Protein AF-A0A084UD15-F1 (afdb_monomer)

Mean predicted aligned error: 8.45 Å

Sequence (57 aa):
MSDVIEEQATRYAAGEMFPGRTWNDLSEAEQAEAREQAQELLRILGDPPARKAANDN

pLDDT: mean 78.08, std 17.29, range [38.94, 93.62]

Organism: NCBI:txid472175

Radius of gyration: 14.22 Å; Cα contacts (8 Å, |Δi|>4): 33; chains: 1; bounding box: 41×16×31 Å

Solvent-accessible surface area (backbone atoms only — not comparable to full-atom values): 3425 Å² total; per-residue (Å²): 118,67,65,63,54,50,52,51,35,23,54,51,32,33,42,70,76,39,69,95,53,53,80,87,74,46,51,74,67,56,50,49,52,16,43,54,51,16,50,52,50,48,45,60,71,70,47,58,101,55,76,90,75,71,79,88,128

Secondary structure (DSSP, 8-state):
-HHHHHHHHHHHHHHHHSTT--GGGS-HHHHHHHHHHHHHHHHHHHS-TTTTSSS--

Nearest PDB structures (foldseek):
  3bjb-assembly1_B  TM=5.027E-01  e=5.949E+00  Rhodococcus jostii RHA1
  6cp0-assembly1_A  TM=5.015E-01  e=4.067E+00  Legionella pneumophila
  5svh-assembly1_A  TM=5.348E-01  e=8.167E+00  Homo sapiens

Foldseek 3Di:
DVVVLLVVLLQVLLCVVPPPDGPVRDDPVSSVVSSVNSVVVCVVVVPDPPPVPPPPD

Structure (mmCIF, N/CA/C/O backbone):
data_AF-A0A084UD15-F1
#
_entry.id   AF-A0A084UD15-F1
#
loop_
_atom_site.group_PDB
_atom_site.id
_atom_site.type_symbol
_atom_site.label_atom_id
_atom_site.label_alt_id
_atom_site.label_comp_id
_atom_site.label_asym_id
_atom_site.label_entity_id
_atom_site.label_seq_id
_atom_site.pdbx_PDB_ins_code
_atom_site.Cartn_x
_atom_site.Cartn_y
_atom_site.Cartn_z
_atom_site.occupancy
_atom_site.B_iso_or_equiv
_atom_site.auth_seq_id
_atom_site.auth_comp_id
_atom_site.auth_asym_id
_atom_site.auth_atom_id
_atom_site.pdbx_PDB_model_num
ATOM 1 N N . MET A 1 1 ? 1.095 9.038 -16.131 1.00 48.84 1 MET A N 1
ATOM 2 C CA . MET A 1 1 ? 1.142 7.559 -16.282 1.00 48.84 1 MET A CA 1
ATOM 3 C C . MET A 1 1 ? 1.826 6.909 -15.088 1.00 48.84 1 MET A C 1
ATOM 5 O O . MET A 1 1 ? 1.338 5.876 -14.656 1.00 48.84 1 MET A O 1
ATOM 9 N N . SER A 1 2 ? 2.879 7.512 -14.523 1.00 60.22 2 SER A N 1
ATOM 10 C CA . SER A 1 2 ? 3.550 7.010 -13.314 1.00 60.22 2 SER A CA 1
ATOM 11 C C . SER A 1 2 ? 2.652 6.979 -12.068 1.00 60.22 2 SER A C 1
ATOM 13 O O . SER A 1 2 ? 2.715 6.014 -11.319 1.00 60.22 2 SER A O 1
ATOM 15 N N . ASP A 1 3 ? 1.740 7.945 -11.906 1.00 70.31 3 ASP A N 1
ATOM 16 C CA . ASP A 1 3 ? 0.877 8.057 -10.715 1.00 70.31 3 ASP A CA 1
ATOM 17 C C . ASP A 1 3 ? -0.100 6.884 -10.545 1.00 70.31 3 ASP A C 1
ATOM 19 O O . ASP A 1 3 ? -0.360 6.432 -9.436 1.00 70.31 3 ASP A O 1
ATOM 23 N N . VAL A 1 4 ? -0.624 6.346 -11.652 1.00 78.62 4 VAL A N 1
ATOM 24 C CA . VAL A 1 4 ? -1.553 5.203 -11.608 1.00 78.62 4 VAL A CA 1
ATOM 25 C C . VAL A 1 4 ? -0.815 3.929 -11.206 1.00 78.62 4 VAL A C 1
ATOM 27 O O . VAL A 1 4 ? -1.347 3.118 -10.457 1.00 78.62 4 VAL A O 1
ATOM 30 N N . ILE A 1 5 ? 0.415 3.750 -11.690 1.00 81.25 5 ILE A N 1
ATOM 31 C CA . ILE A 1 5 ? 1.239 2.585 -11.354 1.00 81.25 5 ILE A CA 1
ATOM 32 C C . ILE A 1 5 ? 1.660 2.650 -9.879 1.00 81.25 5 ILE A C 1
ATOM 34 O O . ILE A 1 5 ? 1.585 1.640 -9.183 1.00 81.25 5 ILE A O 1
ATOM 38 N N . GLU A 1 6 ? 2.023 3.836 -9.388 1.00 83.44 6 GLU A N 1
ATOM 39 C CA . GLU A 1 6 ? 2.340 4.065 -7.976 1.00 83.44 6 GLU A CA 1
ATOM 40 C C . GLU A 1 6 ? 1.141 3.833 -7.055 1.00 83.44 6 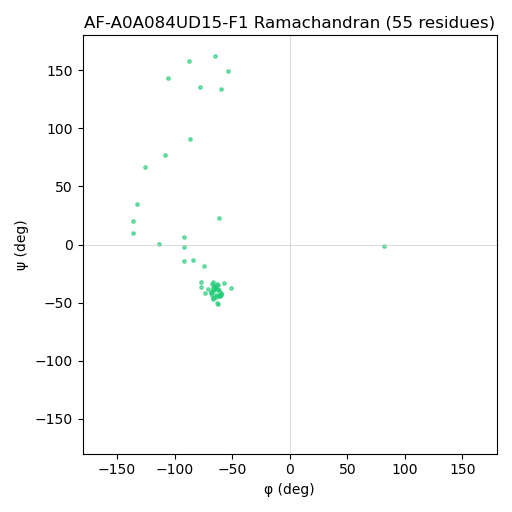GLU A C 1
ATOM 42 O O . GLU A 1 6 ? 1.274 3.140 -6.044 1.00 83.44 6 GLU A O 1
ATOM 47 N N . GLU A 1 7 ? -0.049 4.309 -7.428 1.00 85.94 7 GLU A N 1
ATOM 48 C CA . GLU A 1 7 ? -1.270 4.054 -6.660 1.00 85.94 7 GLU A CA 1
ATOM 49 C C . GLU A 1 7 ? -1.571 2.549 -6.558 1.00 85.94 7 GLU A C 1
ATOM 51 O O . GLU A 1 7 ? -1.890 2.044 -5.479 1.00 85.94 7 GLU A O 1
ATOM 56 N N . GLN A 1 8 ? -1.443 1.812 -7.664 1.00 87.69 8 GLN A N 1
ATOM 57 C CA . GLN A 1 8 ? -1.693 0.368 -7.681 1.00 87.69 8 GLN A CA 1
ATOM 58 C C . GLN A 1 8 ? -0.649 -0.403 -6.866 1.00 87.69 8 GLN A C 1
ATOM 60 O O . GLN A 1 8 ? -1.019 -1.275 -6.082 1.00 87.69 8 GLN A O 1
ATOM 65 N N . ALA A 1 9 ? 0.636 -0.054 -6.991 1.00 88.38 9 ALA A N 1
ATOM 66 C CA . ALA A 1 9 ? 1.707 -0.656 -6.198 1.00 88.38 9 ALA A CA 1
ATOM 67 C C . ALA A 1 9 ? 1.518 -0.391 -4.698 1.00 88.38 9 ALA A C 1
ATOM 69 O O . ALA A 1 9 ? 1.699 -1.293 -3.886 1.00 88.38 9 ALA A O 1
ATOM 70 N N . THR A 1 10 ? 1.075 0.815 -4.336 1.00 89.50 10 THR A N 1
ATOM 71 C CA . THR A 1 10 ? 0.777 1.204 -2.951 1.00 89.50 10 THR A CA 1
ATOM 72 C C . THR A 1 10 ? -0.379 0.396 -2.374 1.00 89.50 10 THR A C 1
ATOM 74 O O . THR A 1 10 ? -0.277 -0.130 -1.268 1.00 89.50 10 THR A O 1
ATOM 77 N N . ARG A 1 11 ? -1.468 0.225 -3.131 1.00 88.06 11 ARG A N 1
ATOM 78 C CA . ARG A 1 11 ? -2.602 -0.610 -2.702 1.00 88.06 11 ARG A CA 1
ATOM 79 C C . ARG A 1 11 ? -2.235 -2.086 -2.602 1.00 88.06 11 ARG A C 1
ATOM 81 O O . ARG A 1 11 ? -2.698 -2.758 -1.684 1.00 88.06 11 ARG A O 1
ATOM 88 N N . TYR A 1 12 ? -1.408 -2.576 -3.521 1.00 88.88 12 TYR A N 1
ATOM 89 C CA . TYR A 1 12 ? -0.885 -3.936 -3.476 1.00 88.88 12 TYR A CA 1
ATOM 90 C C . TYR A 1 12 ? -0.023 -4.154 -2.223 1.00 88.88 12 TYR A C 1
ATOM 92 O O . TYR A 1 12 ? -0.302 -5.060 -1.442 1.00 88.88 12 TYR A O 1
ATOM 100 N 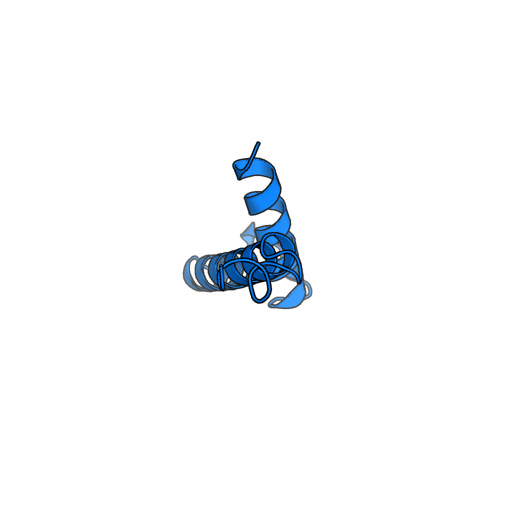N . ALA A 1 13 ? 0.954 -3.275 -1.976 1.00 90.44 13 ALA A N 1
ATOM 101 C CA . ALA A 1 13 ? 1.820 -3.334 -0.801 1.00 90.44 13 ALA A CA 1
ATOM 102 C C . ALA A 1 13 ? 1.025 -3.241 0.511 1.00 90.44 13 ALA A C 1
ATOM 104 O O . ALA A 1 13 ? 1.258 -4.019 1.431 1.00 90.44 13 ALA A O 1
ATOM 105 N N . ALA A 1 14 ? 0.032 -2.351 0.574 1.00 90.56 14 ALA A N 1
ATOM 106 C CA . ALA A 1 14 ? -0.868 -2.239 1.717 1.00 90.56 14 ALA A CA 1
ATOM 107 C C . ALA A 1 14 ? -1.643 -3.538 1.993 1.00 90.56 14 ALA A C 1
ATOM 109 O O . ALA A 1 14 ? -1.779 -3.928 3.148 1.00 90.56 14 ALA A O 1
ATOM 110 N N . GLY A 1 15 ? -2.131 -4.217 0.949 1.00 89.31 15 GLY A N 1
ATOM 111 C CA . GLY A 1 15 ? -2.838 -5.492 1.087 1.00 89.31 15 GLY A CA 1
ATOM 112 C C . GLY A 1 15 ? -1.945 -6.637 1.574 1.00 89.31 15 GLY A C 1
ATOM 113 O O . GLY A 1 15 ? -2.411 -7.484 2.334 1.00 89.31 15 GLY A O 1
ATOM 114 N N . GL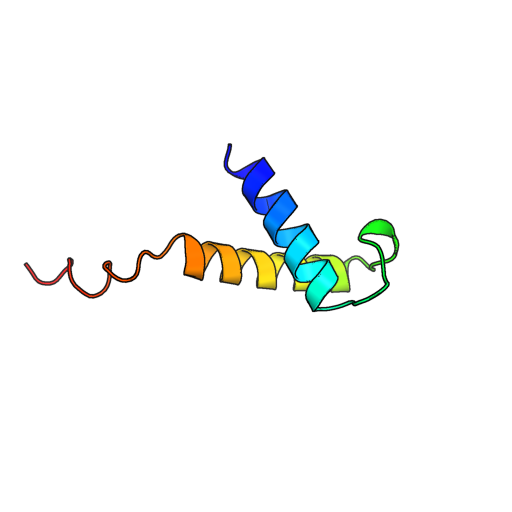U A 1 16 ? -0.671 -6.641 1.176 1.00 90.19 16 GLU A N 1
ATOM 115 C CA . GLU A 1 16 ? 0.325 -7.625 1.626 1.00 90.19 16 GLU A CA 1
ATOM 116 C C . GLU A 1 16 ? 0.765 -7.367 3.078 1.00 90.19 16 GLU A C 1
ATOM 118 O O . GLU A 1 16 ? 0.886 -8.306 3.864 1.00 90.19 16 GLU A O 1
ATOM 123 N N . MET A 1 17 ? 0.982 -6.100 3.456 1.00 88.25 17 MET A N 1
ATOM 124 C CA . MET A 1 17 ? 1.430 -5.720 4.805 1.00 88.25 17 MET A CA 1
ATOM 125 C C . MET A 1 17 ? 0.305 -5.776 5.845 1.00 88.25 17 MET A C 1
ATOM 127 O O . MET A 1 17 ? 0.537 -6.164 6.990 1.00 88.25 17 MET A O 1
ATOM 131 N N . PHE A 1 18 ? -0.917 -5.4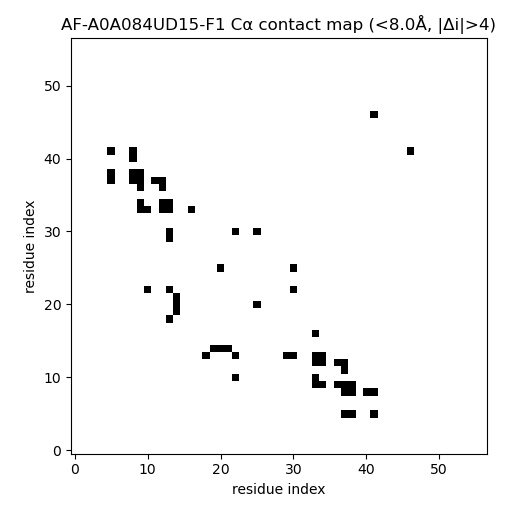10 5.454 1.00 89.56 18 PHE A N 1
ATOM 132 C CA . PHE A 1 18 ? -2.073 -5.297 6.344 1.00 89.56 18 PHE A CA 1
ATOM 133 C C . PHE A 1 18 ? -3.252 -6.133 5.821 1.00 89.56 18 PHE A C 1
ATOM 135 O O . PHE A 1 18 ? -4.291 -5.587 5.429 1.00 89.56 18 PHE A O 1
ATOM 142 N N . PRO A 1 19 ? -3.125 -7.472 5.809 1.00 87.81 19 PRO A N 1
ATOM 143 C CA . PRO A 1 19 ? -4.138 -8.343 5.235 1.00 87.81 19 PRO A CA 1
ATOM 144 C C . PRO A 1 19 ? -5.488 -8.171 5.941 1.00 87.81 19 PRO A C 1
ATOM 146 O O . PRO A 1 19 ? -5.586 -8.156 7.168 1.00 87.81 19 PRO A O 1
ATOM 149 N N . GLY A 1 20 ? -6.549 -8.048 5.143 1.00 87.19 20 GLY A N 1
ATOM 150 C CA . GLY A 1 20 ? -7.918 -7.876 5.636 1.00 87.19 20 GLY A CA 1
ATOM 151 C C . GLY A 1 20 ? -8.294 -6.446 6.039 1.00 87.19 20 GLY A C 1
ATOM 152 O O . GLY A 1 20 ? -9.447 -6.225 6.405 1.00 87.19 20 GLY A O 1
ATOM 153 N N . ARG A 1 21 ? -7.380 -5.472 5.940 1.00 87.62 21 ARG A N 1
ATOM 154 C CA . ARG A 1 21 ? -7.681 -4.045 6.137 1.00 87.62 21 ARG A CA 1
ATOM 155 C C . ARG A 1 21 ? -7.699 -3.312 4.803 1.00 87.62 21 ARG A C 1
ATOM 157 O O . ARG A 1 21 ? -6.937 -3.625 3.892 1.00 87.62 21 ARG A O 1
ATOM 164 N N . THR A 1 22 ? -8.602 -2.345 4.674 1.00 88.19 22 THR A N 1
ATOM 165 C CA . THR A 1 22 ? -8.668 -1.502 3.477 1.00 88.19 22 THR A CA 1
ATOM 166 C C . THR A 1 22 ? -7.736 -0.305 3.620 1.00 88.19 22 THR A C 1
ATOM 168 O O . THR A 1 22 ? -7.421 0.104 4.732 1.00 88.19 22 THR A O 1
ATOM 171 N N . TRP A 1 23 ? -7.327 0.301 2.502 1.00 85.00 23 TRP A N 1
ATOM 172 C CA . TRP A 1 23 ? -6.480 1.502 2.507 1.00 85.00 23 TRP A CA 1
ATOM 173 C C . TRP A 1 23 ? -7.023 2.624 3.411 1.00 85.00 23 TRP A C 1
ATOM 175 O O . TRP A 1 23 ? -6.257 3.293 4.095 1.00 85.00 23 TRP A O 1
ATOM 185 N N . ASN A 1 24 ? -8.348 2.796 3.458 1.00 88.19 24 ASN A N 1
ATOM 186 C CA . ASN A 1 24 ? -8.995 3.829 4.271 1.00 88.19 24 ASN A CA 1
ATOM 187 C C . ASN A 1 24 ? -9.007 3.509 5.774 1.00 88.19 24 ASN A C 1
ATOM 189 O O . ASN A 1 24 ? -9.206 4.415 6.576 1.00 88.19 24 ASN A O 1
ATOM 193 N N . ASP A 1 25 ? -8.809 2.244 6.155 1.00 91.25 25 ASP A N 1
ATOM 194 C CA . ASP A 1 25 ?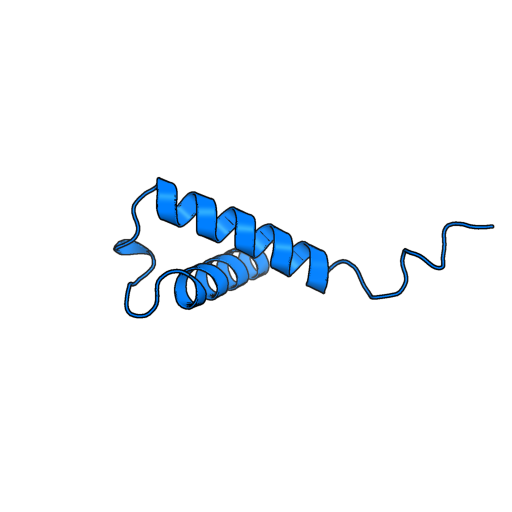 -8.672 1.830 7.555 1.00 91.25 25 ASP A CA 1
ATOM 195 C C . ASP A 1 25 ? -7.244 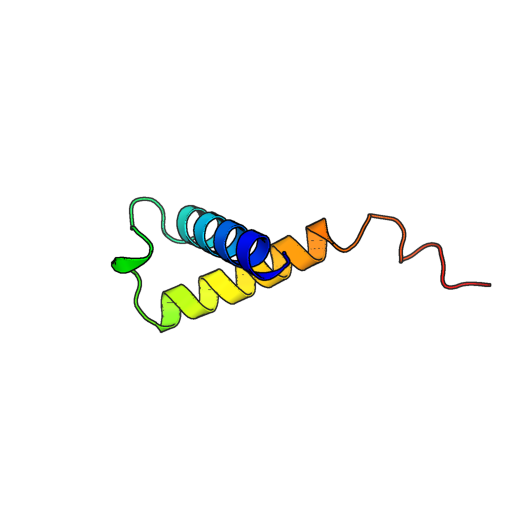2.005 8.076 1.00 91.25 25 ASP A C 1
ATOM 197 O O . ASP A 1 25 ? -7.018 1.886 9.281 1.00 91.25 25 ASP A O 1
ATOM 201 N N . LEU A 1 26 ? -6.268 2.229 7.193 1.00 90.50 26 LEU A N 1
ATOM 202 C CA . LEU A 1 26 ? -4.874 2.418 7.570 1.00 90.50 26 LEU A CA 1
ATOM 203 C C . LEU A 1 26 ? -4.655 3.831 8.107 1.00 90.50 26 LEU A C 1
ATOM 205 O O . LEU A 1 26 ? -5.103 4.817 7.520 1.00 90.50 26 LEU A O 1
ATOM 209 N N . SER A 1 27 ? -3.920 3.920 9.208 1.00 93.62 27 SER A N 1
ATOM 210 C CA . SER A 1 27 ? -3.406 5.183 9.729 1.00 93.62 27 SER A CA 1
ATOM 211 C C . SER A 1 27 ? -2.396 5.811 8.764 1.00 93.62 27 SER A C 1
ATOM 213 O O . SER A 1 27 ? -1.835 5.139 7.900 1.00 93.62 27 SER A O 1
ATOM 215 N N . GLU A 1 28 ? -2.117 7.105 8.925 1.00 91.50 28 GLU A N 1
ATOM 216 C CA . GLU A 1 28 ? -1.137 7.804 8.080 1.00 91.50 28 GLU A CA 1
ATOM 217 C C . GLU A 1 28 ? 0.259 7.162 8.125 1.00 91.50 28 GLU A C 1
ATOM 219 O O . GLU A 1 28 ? 0.945 7.135 7.106 1.00 91.50 28 GLU A O 1
ATOM 224 N N . ALA A 1 29 ? 0.656 6.597 9.271 1.00 91.94 29 ALA A N 1
ATOM 225 C CA . ALA A 1 29 ? 1.920 5.875 9.412 1.00 91.94 29 ALA A CA 1
ATOM 226 C C . ALA A 1 29 ? 1.931 4.576 8.587 1.00 91.94 29 ALA A C 1
ATOM 228 O O . ALA A 1 29 ? 2.850 4.349 7.806 1.00 91.94 29 ALA A O 1
ATOM 229 N N . GLU A 1 30 ? 0.868 3.775 8.677 1.00 91.25 30 GLU A N 1
ATOM 230 C CA . GLU A 1 30 ? 0.729 2.523 7.917 1.00 91.25 30 GLU A CA 1
ATOM 231 C C . GLU A 1 30 ? 0.653 2.785 6.402 1.00 91.25 30 GLU A C 1
ATOM 233 O O . GLU A 1 30 ? 1.225 2.050 5.596 1.00 91.25 30 GLU A O 1
ATOM 238 N N . GLN A 1 31 ? -0.016 3.869 5.998 1.00 90.44 31 GLN A N 1
ATOM 239 C CA . GLN A 1 31 ? -0.045 4.311 4.603 1.00 90.44 31 GLN A CA 1
ATOM 240 C C . GLN A 1 31 ? 1.337 4.763 4.112 1.00 90.44 31 GLN A C 1
ATOM 242 O O . GLN A 1 31 ? 1.667 4.544 2.945 1.00 90.44 31 GLN A O 1
ATOM 247 N N . ALA A 1 32 ? 2.141 5.400 4.967 1.00 91.19 32 ALA A N 1
ATOM 248 C CA . ALA A 1 32 ? 3.510 5.780 4.632 1.00 91.19 32 ALA A CA 1
ATOM 249 C C . ALA A 1 32 ? 4.401 4.543 4.434 1.00 91.19 32 ALA A C 1
ATOM 251 O O . ALA A 1 32 ? 5.062 4.447 3.403 1.00 91.19 32 ALA A O 1
ATOM 252 N N . GLU A 1 33 ? 4.332 3.560 5.335 1.00 92.12 33 GLU A N 1
ATOM 253 C CA . GLU A 1 33 ? 5.073 2.296 5.203 1.00 92.12 33 GLU A CA 1
ATOM 254 C C . GLU A 1 33 ? 4.692 1.537 3.921 1.00 92.12 33 GLU A C 1
ATOM 256 O O . GLU A 1 33 ? 5.557 1.081 3.172 1.00 92.12 33 GLU A O 1
ATOM 261 N N . ALA A 1 34 ? 3.397 1.467 3.599 1.00 90.81 34 ALA A N 1
ATOM 262 C CA . ALA A 1 34 ? 2.933 0.843 2.362 1.00 90.81 34 ALA A CA 1
ATOM 263 C C . ALA A 1 34 ? 3.433 1.575 1.101 1.00 90.81 34 ALA A C 1
ATOM 265 O O . ALA A 1 34 ? 3.713 0.933 0.087 1.00 90.81 34 ALA A O 1
ATOM 266 N N . ARG A 1 35 ? 3.581 2.908 1.150 1.00 89.50 35 ARG A N 1
ATOM 267 C CA . ARG A 1 35 ? 4.187 3.689 0.056 1.00 89.50 35 ARG A CA 1
ATOM 268 C C . ARG A 1 35 ? 5.676 3.400 -0.089 1.00 89.50 35 ARG A C 1
ATOM 270 O O . ARG A 1 35 ? 6.132 3.245 -1.217 1.00 89.50 35 ARG A O 1
ATOM 277 N N . GLU A 1 36 ? 6.425 3.293 1.006 1.00 90.56 36 GLU A N 1
ATOM 278 C CA . GLU A 1 36 ? 7.847 2.923 0.956 1.00 90.56 36 GLU A CA 1
ATOM 279 C C . GLU A 1 36 ? 8.033 1.522 0.361 1.00 90.56 36 GLU A C 1
ATOM 281 O O . GLU A 1 36 ? 8.851 1.319 -0.539 1.00 90.56 36 GLU A O 1
ATOM 286 N N . GLN A 1 37 ? 7.202 0.565 0.777 1.00 89.31 37 GLN A N 1
ATOM 287 C CA . GLN A 1 37 ? 7.234 -0.787 0.231 1.00 89.31 37 GLN A CA 1
ATOM 288 C C . GLN A 1 37 ? 6.848 -0.819 -1.255 1.00 89.31 37 GLN A C 1
ATOM 290 O O . GLN A 1 37 ? 7.444 -1.561 -2.038 1.00 89.31 37 GLN A O 1
ATOM 295 N N . ALA A 1 38 ? 5.889 0.008 -1.670 1.00 89.19 38 ALA A N 1
ATOM 296 C CA . ALA A 1 38 ? 5.530 0.167 -3.072 1.00 89.19 38 ALA A CA 1
ATOM 297 C C . ALA A 1 38 ? 6.643 0.810 -3.900 1.00 89.19 38 ALA A C 1
ATOM 299 O O . ALA A 1 38 ? 6.886 0.366 -5.019 1.00 89.19 38 ALA A O 1
ATOM 300 N N . GLN A 1 39 ? 7.355 1.800 -3.361 1.00 87.81 39 GLN A N 1
ATOM 301 C CA . GLN A 1 39 ? 8.533 2.368 -4.015 1.00 87.81 39 GLN A CA 1
ATOM 302 C C . GLN A 1 39 ? 9.627 1.319 -4.200 1.00 87.81 39 GLN A C 1
ATOM 304 O O . GLN A 1 39 ? 10.229 1.267 -5.269 1.00 87.81 39 GLN A O 1
ATOM 309 N N . GLU A 1 40 ? 9.842 0.436 -3.223 1.00 87.31 40 GLU A N 1
ATOM 310 C CA . GLU A 1 40 ? 10.789 -0.672 -3.370 1.00 87.31 40 GLU A CA 1
ATOM 311 C C . GLU A 1 40 ? 10.320 -1.695 -4.415 1.00 87.31 40 GLU A C 1
ATOM 313 O O . GLU A 1 40 ? 11.118 -2.147 -5.234 1.00 87.31 40 GLU A O 1
ATOM 318 N N . LEU A 1 41 ? 9.024 -2.017 -4.466 1.00 84.50 41 LEU A N 1
ATOM 319 C CA . LEU A 1 41 ? 8.463 -2.884 -5.510 1.00 84.50 41 LEU A CA 1
ATOM 320 C C . LEU A 1 41 ? 8.628 -2.270 -6.901 1.00 84.50 41 LEU A C 1
ATOM 322 O O . LEU A 1 41 ? 9.038 -2.957 -7.833 1.00 84.50 41 LEU A O 1
ATOM 326 N N . LEU A 1 42 ? 8.352 -0.974 -7.046 1.00 84.12 42 LEU A N 1
ATOM 327 C CA . LEU A 1 42 ? 8.567 -0.244 -8.292 1.00 84.12 42 LEU A CA 1
ATOM 328 C C . LEU A 1 42 ? 10.042 -0.117 -8.637 1.00 84.12 42 LEU A C 1
ATOM 330 O O . LEU A 1 42 ? 10.377 -0.141 -9.818 1.00 84.12 42 LEU A O 1
ATOM 334 N N . ARG A 1 43 ? 10.922 -0.025 -7.638 1.00 83.12 43 ARG A N 1
ATOM 335 C CA . ARG A 1 43 ? 12.363 -0.092 -7.843 1.00 83.12 43 ARG A CA 1
ATOM 336 C C . ARG A 1 43 ? 12.734 -1.455 -8.398 1.00 83.12 43 ARG A C 1
ATOM 338 O O . ARG A 1 43 ? 13.354 -1.493 -9.437 1.00 83.12 43 ARG A O 1
ATOM 345 N N . ILE A 1 44 ? 12.299 -2.561 -7.805 1.00 81.06 44 ILE A N 1
ATOM 346 C CA . ILE A 1 44 ? 12.596 -3.914 -8.309 1.00 81.06 44 ILE A CA 1
ATOM 347 C C . ILE A 1 44 ? 11.995 -4.152 -9.704 1.00 81.06 44 ILE A C 1
ATOM 349 O O . ILE A 1 44 ? 12.618 -4.790 -10.545 1.00 81.06 44 ILE A O 1
ATOM 353 N N . LEU A 1 45 ? 10.787 -3.646 -9.963 1.00 76.19 45 LEU A N 1
ATOM 354 C CA . LEU A 1 45 ? 10.097 -3.819 -11.244 1.00 76.19 45 LEU A CA 1
ATOM 355 C C . LEU A 1 45 ? 10.655 -2.893 -12.342 1.00 76.19 45 LEU A C 1
ATOM 357 O O . LEU A 1 45 ? 10.644 -3.241 -13.522 1.00 76.19 45 LEU A O 1
ATOM 361 N N . GLY A 1 46 ? 11.110 -1.703 -11.948 1.00 68.75 46 GLY A N 1
ATOM 362 C CA . GLY A 1 46 ? 11.689 -0.662 -12.798 1.00 68.75 46 GLY A CA 1
ATOM 363 C C . GLY A 1 46 ? 13.210 -0.738 -12.938 1.00 68.75 46 GLY A C 1
ATOM 364 O O . GLY A 1 46 ? 13.757 -0.106 -13.842 1.00 68.75 46 GLY A O 1
ATOM 365 N N . ASP A 1 47 ? 13.888 -1.517 -12.095 1.00 50.84 47 ASP A N 1
ATOM 366 C CA . ASP A 1 47 ? 15.253 -1.997 -12.283 1.00 50.84 47 ASP A CA 1
ATOM 367 C C . ASP A 1 47 ? 15.136 -3.297 -13.095 1.00 50.84 47 ASP A C 1
ATOM 369 O O . ASP A 1 47 ? 14.942 -4.378 -12.534 1.00 50.84 47 ASP A O 1
ATOM 373 N N . PRO A 1 48 ? 15.182 -3.244 -14.443 1.00 48.59 48 PRO A N 1
ATOM 374 C CA . PRO A 1 48 ? 15.341 -4.474 -15.199 1.00 48.59 48 PRO A CA 1
ATOM 375 C C . PRO A 1 48 ? 16.589 -5.191 -14.661 1.00 48.59 48 PRO A C 1
ATOM 377 O O . PRO A 1 48 ? 17.547 -4.508 -14.286 1.00 48.59 48 PRO A O 1
ATOM 380 N N . PRO A 1 49 ? 16.661 -6.534 -14.689 1.00 49.00 49 PRO A N 1
ATOM 381 C CA . PRO A 1 49 ? 17.828 -7.305 -14.236 1.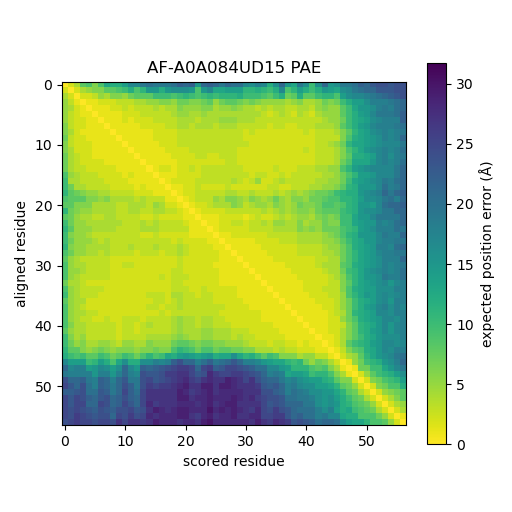00 49.00 49 PRO A CA 1
ATOM 382 C C . PRO A 1 49 ? 19.147 -7.034 -15.011 1.00 49.00 49 PRO A C 1
ATOM 384 O O . PRO A 1 49 ? 20.048 -7.865 -15.023 1.00 49.00 49 PRO A O 1
ATOM 387 N N . ALA A 1 50 ? 19.301 -5.882 -15.669 1.00 47.72 50 ALA A N 1
ATOM 388 C CA . ALA A 1 50 ? 20.349 -5.565 -16.624 1.00 47.72 50 ALA A CA 1
ATOM 389 C C . ALA A 1 50 ? 20.993 -4.167 -16.482 1.00 47.72 50 ALA A C 1
ATOM 391 O O . ALA A 1 50 ? 21.800 -3.814 -17.337 1.00 47.72 50 ALA A O 1
AT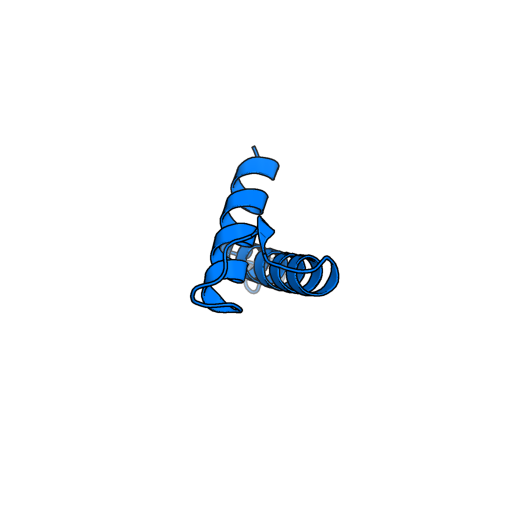OM 392 N N . ARG A 1 51 ? 20.748 -3.368 -15.428 1.00 47.03 51 ARG A N 1
ATOM 393 C CA . ARG A 1 51 ? 21.575 -2.156 -15.176 1.00 47.03 51 ARG A CA 1
ATOM 394 C C . ARG A 1 51 ? 22.781 -2.368 -14.262 1.00 47.03 51 ARG A C 1
ATOM 396 O O . ARG A 1 51 ? 23.517 -1.425 -14.002 1.00 47.03 51 ARG A O 1
ATOM 403 N N . LYS A 1 52 ? 23.068 -3.614 -13.877 1.00 45.22 52 LYS A N 1
ATOM 404 C CA . LYS A 1 52 ? 24.393 -4.002 -13.362 1.00 45.22 52 LYS A CA 1
ATOM 405 C C . LYS A 1 52 ? 25.351 -4.525 -14.441 1.00 45.22 52 LYS A C 1
ATOM 407 O O . LYS A 1 52 ? 26.492 -4.820 -14.122 1.00 45.22 52 LYS A O 1
ATOM 412 N N . ALA A 1 53 ? 24.905 -4.625 -15.698 1.00 45.06 53 ALA A N 1
ATOM 413 C CA . ALA A 1 53 ? 25.709 -5.122 -16.822 1.00 45.06 53 ALA A CA 1
ATOM 414 C C . ALA A 1 53 ? 26.024 -4.057 -17.895 1.00 45.06 53 ALA A C 1
ATOM 416 O O . ALA A 1 53 ? 26.674 -4.378 -18.881 1.00 45.06 53 ALA A O 1
ATOM 417 N N . ALA A 1 54 ? 25.571 -2.807 -17.736 1.00 47.84 54 ALA A N 1
ATOM 418 C CA . ALA A 1 54 ? 25.660 -1.786 -18.789 1.00 47.84 54 ALA A CA 1
ATOM 419 C C . ALA A 1 54 ? 26.209 -0.429 -18.309 1.00 47.84 54 ALA A C 1
ATOM 421 O O . ALA A 1 54 ? 25.770 0.611 -18.792 1.00 47.84 54 ALA A O 1
ATOM 422 N N . ASN A 1 55 ? 27.146 -0.424 -17.355 1.00 42.62 55 ASN A N 1
ATOM 423 C CA . ASN A 1 55 ? 27.932 0.780 -17.039 1.00 42.62 55 ASN A CA 1
ATOM 424 C C . ASN A 1 55 ? 29.437 0.506 -16.838 1.00 42.62 55 ASN A C 1
ATOM 426 O O . ASN A 1 55 ? 30.133 1.324 -16.247 1.00 42.62 55 ASN A O 1
ATOM 430 N N . ASP A 1 56 ? 29.930 -0.624 -17.351 1.00 48.12 56 ASP A N 1
ATOM 431 C CA . ASP A 1 56 ? 31.356 -0.869 -17.602 1.00 48.12 56 ASP A CA 1
ATOM 432 C C . ASP A 1 56 ? 31.570 -0.851 -19.126 1.00 48.12 56 ASP A C 1
ATOM 434 O O . ASP A 1 56 ? 31.625 -1.902 -19.765 1.00 48.12 56 ASP A O 1
ATOM 438 N N . ASN A 1 57 ? 31.596 0.340 -19.733 1.00 38.94 57 ASN A N 1
ATOM 439 C CA . ASN A 1 57 ? 32.242 0.557 -21.033 1.00 38.94 57 ASN A CA 1
ATOM 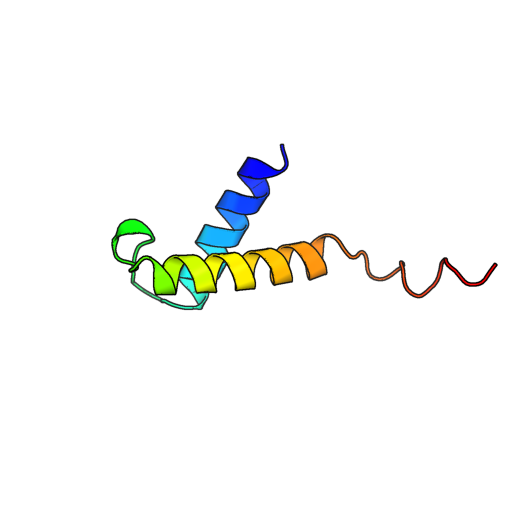440 C C . ASN A 1 57 ? 32.692 2.008 -21.206 1.00 38.94 57 ASN A C 1
ATOM 442 O O . ASN A 1 57 ? 31.811 2.895 -21.203 1.00 38.94 57 ASN A O 1
#